Protein AF-A0ABF7PWD7-F1 (afdb_monomer_lite)

Secondary structure (DSSP, 8-state):
-HHHHHHHHHHHHHHHHHHHHHHHHTTS--EETTEEHHHIIIIIIHHHHHHHHHHHHHHHHT--

Organism: Borrelia turicatae (strain 91E135) (NCBI:txid314724)

Sequence (64 aa):
MINKVFFASIIYLFLFIWWLLSAYLSYFPIDVFNIPLWFFLSCILFPIFSLLLVCFFVIFFKND

InterPro domains:
  IPR010398 Protein of unknown function DUF997 [PF06196] (6-61)

Structure (mmCIF, N/CA/C/O backbone):
data_AF-A0ABF7PWD7-F1
#
_entry.id   AF-A0ABF7PWD7-F1
#
loop_
_atom_site.group_PDB
_atom_site.id
_atom_site.type_symbol
_atom_site.label_atom_id
_atom_site.label_alt_id
_atom_site.label_comp_id
_atom_site.label_asym_id
_atom_site.label_entity_id
_atom_site.label_seq_id
_atom_site.pdbx_PDB_ins_code
_atom_site.Cartn_x
_atom_site.Cartn_y
_atom_site.Cartn_z
_atom_site.occupancy
_atom_site.B_iso_or_equiv
_atom_site.auth_seq_id
_atom_site.auth_comp_id
_atom_site.auth_asym_id
_atom_site.auth_atom_id
_atom_site.pdbx_PDB_model_num
ATOM 1 N N . MET A 1 1 ? -19.016 4.144 18.904 1.00 59.59 1 MET A N 1
ATOM 2 C CA . MET A 1 1 ? -19.246 4.000 17.442 1.00 59.59 1 MET A CA 1
ATOM 3 C C . MET A 1 1 ? -18.549 5.086 16.628 1.00 59.59 1 MET A C 1
ATOM 5 O O . MET A 1 1 ? -17.906 4.735 15.6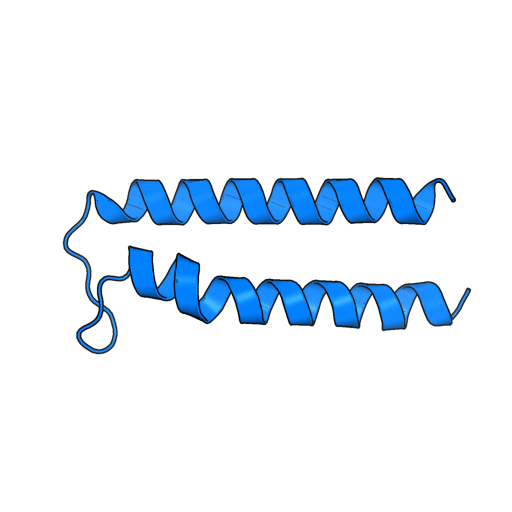49 1.00 59.59 1 MET A O 1
ATOM 9 N N . ILE A 1 2 ? -18.605 6.358 17.043 1.00 62.84 2 ILE A N 1
ATOM 10 C CA . ILE A 1 2 ? -17.974 7.493 16.337 1.00 62.84 2 ILE A CA 1
ATOM 11 C C . ILE A 1 2 ? -16.480 7.270 16.037 1.00 62.84 2 ILE A C 1
ATOM 13 O O . ILE A 1 2 ? -16.081 7.414 14.887 1.00 62.84 2 ILE A O 1
ATOM 17 N N . ASN A 1 3 ? -15.679 6.802 17.004 1.00 73.94 3 ASN A N 1
ATOM 18 C CA . ASN A 1 3 ? -14.241 6.575 16.777 1.00 73.94 3 ASN A CA 1
ATOM 19 C C . ASN A 1 3 ? -13.954 5.494 15.717 1.00 73.94 3 ASN A C 1
ATOM 21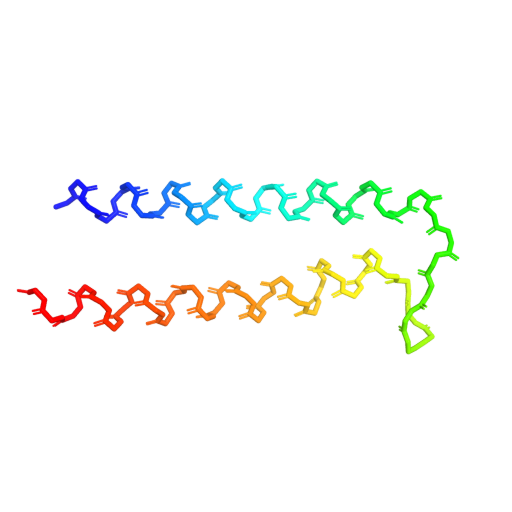 O O . ASN A 1 3 ? -12.988 5.610 14.969 1.00 73.94 3 ASN A O 1
ATOM 25 N N . LYS A 1 4 ? -14.819 4.474 15.602 1.00 75.62 4 LYS A N 1
ATOM 26 C CA . LYS A 1 4 ? -14.677 3.401 14.602 1.00 75.62 4 LYS A CA 1
ATOM 27 C C . LYS A 1 4 ? -14.970 3.914 13.190 1.00 75.62 4 LYS A C 1
ATOM 29 O O . LYS A 1 4 ? -14.235 3.599 12.263 1.00 75.62 4 LYS A O 1
ATOM 34 N N . VAL A 1 5 ? -16.020 4.727 13.041 1.00 81.19 5 VAL A N 1
ATOM 35 C CA . VAL A 1 5 ? -16.397 5.340 11.755 1.00 81.19 5 VAL A CA 1
ATOM 36 C C . VAL A 1 5 ? -15.350 6.362 11.318 1.00 81.19 5 VAL A C 1
ATOM 38 O O . VAL A 1 5 ? -14.923 6.340 10.171 1.00 81.19 5 VAL A O 1
ATOM 41 N N . PHE A 1 6 ? -14.880 7.210 12.237 1.00 82.31 6 PHE A N 1
ATOM 42 C CA . PHE A 1 6 ? -13.831 8.189 11.957 1.00 82.31 6 PHE A CA 1
ATOM 43 C C . PHE A 1 6 ? -12.534 7.519 11.486 1.00 82.31 6 PHE A C 1
ATOM 45 O O . PHE A 1 6 ? -11.955 7.923 10.480 1.00 82.31 6 PHE A O 1
ATOM 52 N N . PHE A 1 7 ? -12.115 6.446 12.160 1.00 80.62 7 PHE A N 1
ATOM 53 C CA . PHE A 1 7 ? -10.918 5.710 11.769 1.00 80.62 7 PHE A CA 1
ATOM 54 C C . PHE A 1 7 ? -11.080 4.999 10.420 1.00 80.62 7 PHE A C 1
ATOM 56 O O . PHE A 1 7 ? -10.180 5.059 9.586 1.00 80.62 7 PHE A O 1
ATOM 63 N N . ALA A 1 8 ? -12.238 4.379 10.168 1.00 83.00 8 ALA A N 1
ATOM 64 C CA . ALA A 1 8 ? -12.535 3.788 8.866 1.00 83.00 8 ALA A CA 1
ATOM 65 C C . ALA A 1 8 ? -12.448 4.837 7.747 1.00 83.00 8 ALA A C 1
ATOM 67 O O . ALA A 1 8 ? -11.796 4.592 6.734 1.00 83.00 8 ALA A O 1
ATOM 68 N N . SER A 1 9 ? -13.015 6.030 7.952 1.00 86.94 9 SER A N 1
ATOM 69 C CA . SER A 1 9 ? -12.907 7.139 6.998 1.00 86.94 9 SER A CA 1
ATOM 70 C C . SER A 1 9 ? -11.456 7.551 6.739 1.00 86.94 9 SER A C 1
ATOM 72 O O . SER A 1 9 ? -11.093 7.772 5.586 1.00 86.94 9 SER A O 1
ATOM 74 N N . ILE A 1 10 ? -10.607 7.606 7.773 1.00 85.94 10 ILE A N 1
ATOM 75 C CA . ILE A 1 10 ? -9.173 7.902 7.615 1.00 85.94 10 ILE A CA 1
ATOM 76 C C . ILE A 1 10 ? -8.474 6.821 6.786 1.00 85.94 10 ILE A C 1
ATOM 78 O O . ILE A 1 10 ? -7.718 7.161 5.876 1.00 85.94 10 ILE A O 1
ATOM 82 N N . ILE A 1 11 ? -8.740 5.537 7.059 1.00 86.06 11 ILE A N 1
ATOM 83 C CA . ILE A 1 11 ? -8.169 4.436 6.271 1.00 86.06 11 ILE A CA 1
ATOM 84 C C . ILE A 1 11 ? -8.579 4.581 4.804 1.00 86.06 11 ILE A C 1
ATOM 86 O O . ILE A 1 11 ? -7.723 4.534 3.926 1.00 86.06 11 ILE A O 1
ATOM 90 N N . TYR A 1 12 ? -9.868 4.786 4.523 1.00 87.38 12 TYR A N 1
ATOM 91 C CA . TYR A 1 12 ? -10.351 4.927 3.149 1.00 87.38 12 TYR A CA 1
ATOM 92 C C . TYR A 1 12 ? -9.712 6.112 2.424 1.00 87.38 12 TYR A C 1
ATOM 94 O O . TYR A 1 12 ? -9.314 5.977 1.269 1.00 87.38 12 TYR A O 1
ATOM 102 N N . LEU A 1 13 ? -9.567 7.251 3.103 1.00 91.19 13 LEU A N 1
ATOM 103 C CA . LEU A 1 13 ? -8.931 8.441 2.543 1.00 91.19 13 LEU A CA 1
ATOM 104 C C . LEU A 1 13 ? -7.447 8.174 2.236 1.00 91.19 13 LEU A C 1
ATOM 106 O O . LEU A 1 13 ? -6.976 8.495 1.146 1.00 91.19 13 LEU A O 1
ATOM 110 N N . PHE A 1 14 ? -6.730 7.505 3.141 1.00 88.88 14 PHE A N 1
ATOM 111 C CA . PHE A 1 14 ? -5.346 7.089 2.912 1.00 88.88 14 PHE A CA 1
ATOM 112 C C . PHE A 1 14 ? -5.215 6.132 1.717 1.00 88.88 14 PHE A C 1
ATOM 114 O O . PHE A 1 14 ? -4.384 6.361 0.838 1.00 88.88 14 PHE A O 1
ATOM 121 N N . LEU A 1 15 ? -6.060 5.097 1.641 1.00 87.50 15 LEU A N 1
ATOM 122 C CA . LEU A 1 15 ? -6.063 4.138 0.529 1.00 87.50 15 LEU A CA 1
ATOM 123 C C . LEU A 1 15 ? -6.365 4.829 -0.808 1.00 87.50 15 LEU A C 1
ATOM 125 O O . LEU A 1 15 ? -5.759 4.496 -1.824 1.00 87.50 15 LEU A O 1
ATOM 129 N N . PHE A 1 16 ? -7.260 5.818 -0.804 1.00 90.19 16 PHE A N 1
ATOM 130 C CA . PHE A 1 16 ? -7.593 6.605 -1.987 1.00 90.19 16 PHE A CA 1
ATOM 131 C C . PHE A 1 16 ? -6.413 7.460 -2.473 1.00 90.19 16 PHE A C 1
ATOM 133 O O . PHE A 1 16 ? -6.092 7.445 -3.661 1.00 90.19 16 PHE A O 1
ATOM 140 N N . ILE A 1 17 ? -5.717 8.152 -1.562 1.00 91.88 17 ILE A N 1
ATOM 141 C CA . ILE A 1 17 ? -4.499 8.913 -1.894 1.00 91.88 17 ILE A CA 1
ATOM 142 C C . ILE A 1 17 ? -3.408 7.980 -2.429 1.00 91.88 17 ILE A C 1
ATOM 144 O O . ILE A 1 17 ? -2.750 8.298 -3.419 1.00 91.88 17 ILE A O 1
ATOM 148 N N . TRP A 1 18 ? -3.228 6.815 -1.803 1.00 91.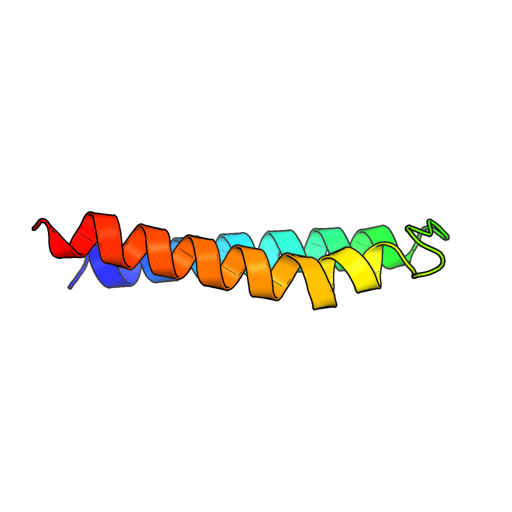06 18 TRP A N 1
ATOM 149 C CA . TRP A 1 18 ? -2.242 5.825 -2.233 1.00 91.06 18 TRP A CA 1
ATOM 150 C C . TRP A 1 18 ? -2.511 5.328 -3.654 1.00 91.06 18 TRP A C 1
ATOM 152 O O . TRP A 1 18 ? -1.598 5.222 -4.475 1.00 91.06 18 TRP A O 1
ATOM 162 N N . TRP A 1 19 ? -3.779 5.057 -3.963 1.00 89.56 19 TRP A N 1
ATOM 163 C CA . TRP A 1 19 ? -4.194 4.648 -5.297 1.00 89.56 19 TRP A CA 1
ATOM 164 C C . TRP A 1 19 ? -3.948 5.747 -6.339 1.00 89.56 19 TRP A C 1
ATOM 166 O O . TRP A 1 19 ? -3.381 5.461 -7.392 1.00 89.56 19 TRP A O 1
ATOM 176 N N . LEU A 1 20 ? -4.273 7.008 -6.026 1.00 91.25 20 LEU A N 1
ATOM 177 C CA . LEU A 1 20 ? -3.974 8.152 -6.900 1.00 91.25 20 LEU A CA 1
ATOM 178 C C . LEU A 1 20 ? -2.475 8.292 -7.185 1.00 91.25 20 LEU A C 1
ATOM 180 O O . LEU A 1 20 ? -2.087 8.538 -8.326 1.00 91.25 20 LEU A O 1
ATOM 184 N N . LEU A 1 21 ? -1.627 8.106 -6.171 1.00 90.62 21 LEU A N 1
ATOM 185 C CA . LEU A 1 21 ? -0.175 8.161 -6.334 1.00 90.62 21 LEU A CA 1
ATOM 186 C C . LEU A 1 21 ? 0.332 7.043 -7.255 1.00 90.62 21 LEU A C 1
ATOM 188 O O . LEU A 1 21 ? 1.146 7.292 -8.142 1.00 90.62 21 LEU A O 1
ATOM 192 N N . SER A 1 22 ? -0.172 5.821 -7.074 1.00 89.00 22 SER A N 1
ATOM 193 C CA . SER A 1 22 ? 0.150 4.687 -7.945 1.00 89.00 22 SER A CA 1
ATOM 194 C C . SER A 1 22 ? -0.294 4.940 -9.392 1.00 89.00 22 SER A C 1
ATOM 196 O O . SER A 1 22 ? 0.493 4.725 -10.311 1.00 89.00 22 SER A O 1
ATOM 198 N N . ALA A 1 23 ? -1.501 5.475 -9.597 1.00 89.25 23 ALA A N 1
ATOM 199 C CA . ALA A 1 23 ? -2.009 5.831 -10.921 1.00 89.25 23 ALA A CA 1
ATOM 200 C C . ALA A 1 23 ? -1.187 6.948 -11.585 1.00 89.25 23 ALA A C 1
ATOM 202 O O . ALA A 1 23 ? -0.905 6.885 -12.775 1.00 89.25 23 ALA A O 1
ATOM 203 N N . TYR A 1 24 ? -0.737 7.952 -10.830 1.00 90.25 24 TYR A N 1
ATOM 204 C CA . TYR A 1 24 ? 0.167 8.974 -11.361 1.00 90.25 24 TYR A CA 1
ATOM 205 C C . TYR A 1 24 ? 1.510 8.371 -11.798 1.00 90.25 24 TYR A C 1
ATOM 207 O O . TYR A 1 24 ? 2.036 8.694 -12.863 1.00 90.25 24 TYR A O 1
ATOM 215 N N . LEU A 1 25 ? 2.047 7.444 -11.004 1.00 89.69 25 LEU A N 1
ATOM 216 C CA . LEU A 1 25 ? 3.304 6.766 -11.308 1.00 89.69 25 LEU A CA 1
ATOM 217 C C . LEU A 1 25 ? 3.207 5.813 -12.503 1.00 89.69 25 LEU A C 1
ATOM 219 O O . LEU A 1 25 ? 4.242 5.503 -13.082 1.00 89.69 25 LEU A O 1
ATOM 223 N N . SER A 1 26 ? 2.008 5.397 -12.931 1.00 88.88 26 SER A N 1
ATOM 224 C CA . SER A 1 26 ? 1.858 4.565 -14.133 1.00 88.88 26 SER A CA 1
ATOM 225 C C . SER A 1 26 ? 2.194 5.308 -15.425 1.00 88.88 26 SER A C 1
ATOM 227 O O . SER A 1 26 ? 2.423 4.673 -16.449 1.00 88.88 26 SER A O 1
ATOM 229 N N . TYR A 1 27 ? 2.216 6.644 -15.393 1.00 91.00 27 TYR A N 1
ATOM 230 C CA . TYR A 1 27 ? 2.662 7.460 -16.520 1.00 91.00 27 TYR A CA 1
ATOM 231 C C . TYR A 1 27 ? 4.180 7.369 -16.740 1.00 91.00 27 TYR A C 1
ATOM 233 O O . TYR A 1 27 ? 4.661 7.564 -17.856 1.00 91.00 27 TYR A O 1
ATOM 241 N N . PHE A 1 28 ? 4.946 7.065 -15.690 1.00 89.00 28 PHE A N 1
ATOM 242 C CA . PHE A 1 28 ? 6.399 6.983 -15.764 1.00 89.00 28 PHE A CA 1
ATOM 243 C C . PHE A 1 28 ? 6.841 5.522 -15.945 1.00 89.00 28 PHE A C 1
ATOM 245 O O . PHE A 1 28 ? 6.383 4.651 -15.204 1.00 89.00 28 PHE A O 1
ATOM 252 N N . PRO A 1 29 ? 7.764 5.230 -16.879 1.00 86.12 29 PRO A N 1
ATOM 253 C CA . PRO A 1 29 ? 8.302 3.886 -17.081 1.00 86.12 29 PRO A CA 1
ATOM 254 C C . PRO A 1 29 ? 9.378 3.582 -16.027 1.00 86.12 29 PRO A C 1
ATOM 256 O O . PRO A 1 29 ? 10.563 3.479 -16.334 1.00 86.12 29 PRO A O 1
ATOM 259 N N . ILE A 1 30 ? 8.973 3.537 -14.758 1.00 90.38 30 ILE A N 1
ATOM 260 C CA . ILE A 1 30 ? 9.849 3.217 -13.629 1.00 90.38 30 ILE A CA 1
ATOM 261 C C . ILE A 1 30 ? 9.546 1.789 -13.198 1.00 90.38 30 ILE A C 1
ATOM 263 O O . ILE A 1 30 ? 8.405 1.480 -12.852 1.00 90.38 30 ILE A O 1
ATOM 267 N N . ASP A 1 31 ? 10.579 0.954 -13.154 1.00 90.00 31 ASP A N 1
ATOM 268 C CA . ASP A 1 31 ? 10.483 -0.441 -12.735 1.00 90.00 31 ASP A CA 1
ATOM 269 C C . ASP A 1 31 ? 11.249 -0.677 -11.429 1.00 90.00 31 ASP A C 1
ATOM 271 O O . ASP A 1 31 ? 12.307 -0.095 -11.180 1.00 90.00 31 ASP A O 1
ATOM 275 N N . VAL A 1 32 ? 10.722 -1.566 -10.590 1.00 88.56 32 VAL A N 1
ATOM 276 C CA . VAL A 1 32 ? 11.353 -2.047 -9.356 1.00 88.56 32 VAL A CA 1
ATOM 277 C C . VAL A 1 32 ? 11.262 -3.569 -9.349 1.00 88.56 32 VAL A C 1
ATOM 279 O O . VAL A 1 32 ? 10.184 -4.126 -9.528 1.00 88.56 32 VAL A O 1
ATOM 282 N N . PHE A 1 33 ? 12.397 -4.255 -9.179 1.00 87.62 33 PHE A N 1
ATOM 283 C CA . PHE A 1 33 ? 12.489 -5.721 -9.301 1.00 87.62 33 PHE A CA 1
ATOM 284 C C . PHE A 1 33 ? 11.919 -6.273 -10.628 1.00 87.62 33 PHE A C 1
ATOM 286 O O . PHE A 1 33 ? 11.271 -7.315 -10.632 1.00 87.62 33 PHE A O 1
ATOM 293 N N . ASN A 1 34 ? 12.156 -5.582 -11.753 1.00 88.88 34 ASN A N 1
ATOM 294 C CA . ASN A 1 34 ? 11.593 -5.901 -13.080 1.00 88.88 34 ASN A CA 1
ATOM 295 C C . ASN A 1 34 ? 10.054 -5.874 -13.155 1.00 88.88 34 ASN A C 1
ATOM 297 O O . ASN A 1 34 ? 9.463 -6.503 -14.031 1.00 88.88 34 ASN A O 1
ATOM 301 N N . ILE A 1 35 ? 9.394 -5.164 -12.241 1.00 89.94 35 ILE A N 1
ATOM 302 C CA . ILE A 1 35 ? 7.941 -4.994 -12.220 1.00 89.94 35 ILE A CA 1
ATOM 303 C C . ILE A 1 35 ? 7.641 -3.491 -12.265 1.00 89.94 35 ILE A C 1
ATOM 305 O O . ILE A 1 35 ? 8.318 -2.733 -11.563 1.00 89.94 35 ILE A O 1
ATOM 309 N N . PRO A 1 36 ? 6.617 -3.041 -13.014 1.00 91.25 36 PRO A N 1
ATOM 310 C CA . PRO A 1 36 ? 6.237 -1.635 -13.031 1.00 91.25 36 PRO A CA 1
ATOM 311 C C . PRO A 1 36 ? 5.966 -1.110 -11.621 1.00 91.25 36 PRO A C 1
ATOM 313 O O . PRO A 1 36 ? 5.211 -1.713 -10.852 1.00 91.25 36 PRO A O 1
ATOM 316 N N . LEU A 1 37 ? 6.550 0.036 -11.276 1.00 90.31 37 LEU A N 1
ATOM 317 C CA . LEU A 1 37 ? 6.458 0.623 -9.938 1.00 90.31 37 LEU A CA 1
ATOM 318 C C . LEU A 1 37 ? 5.000 0.851 -9.518 1.00 90.31 37 LEU A C 1
ATOM 320 O O . LEU A 1 37 ? 4.635 0.595 -8.369 1.00 90.31 37 LEU A O 1
ATOM 324 N N . TRP A 1 38 ? 4.153 1.295 -10.451 1.00 89.69 38 TRP A N 1
ATOM 325 C CA . TRP A 1 38 ? 2.727 1.489 -10.195 1.00 89.69 38 TRP A CA 1
ATOM 326 C C . TRP A 1 38 ? 2.051 0.182 -9.764 1.00 89.69 38 TRP A C 1
ATOM 328 O O . TRP A 1 38 ? 1.286 0.183 -8.797 1.00 89.69 38 TRP A O 1
ATOM 338 N N . PHE A 1 39 ? 2.387 -0.938 -10.411 1.00 89.38 39 PHE A N 1
ATOM 339 C CA . PHE A 1 39 ? 1.879 -2.266 -10.073 1.00 89.38 39 PHE A CA 1
ATOM 340 C C . PHE A 1 39 ? 2.413 -2.721 -8.712 1.00 89.38 39 PHE A C 1
ATOM 342 O O . PHE A 1 39 ? 1.655 -3.187 -7.868 1.00 89.38 39 PHE A O 1
ATOM 349 N N . PHE A 1 40 ? 3.704 -2.518 -8.443 1.00 90.75 40 PHE A N 1
ATOM 350 C CA . PHE A 1 40 ? 4.295 -2.845 -7.145 1.00 90.75 40 PHE A CA 1
ATOM 351 C C . PHE A 1 40 ? 3.613 -2.086 -5.989 1.00 90.75 40 PHE A C 1
ATOM 353 O O . PHE A 1 40 ? 3.244 -2.673 -4.968 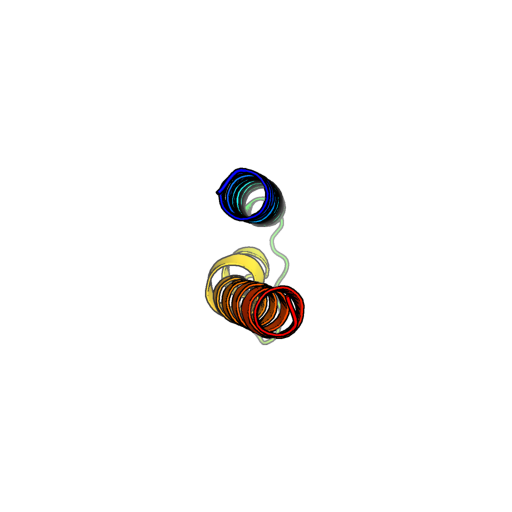1.00 90.75 40 PHE A O 1
ATOM 360 N N . LEU A 1 41 ? 3.368 -0.785 -6.165 1.00 89.44 41 LEU A N 1
ATOM 361 C CA . LEU A 1 41 ? 2.706 0.060 -5.168 1.00 89.44 41 LEU A CA 1
ATOM 362 C C . LEU A 1 41 ? 1.240 -0.322 -4.929 1.00 89.44 41 LEU A C 1
ATOM 364 O O . LEU A 1 41 ? 0.787 -0.296 -3.783 1.00 89.44 41 LEU A O 1
ATOM 368 N N . SER A 1 42 ? 0.502 -0.664 -5.987 1.00 88.94 42 SER A N 1
ATOM 369 C CA . SER A 1 42 ? -0.941 -0.944 -5.922 1.00 88.94 42 SER A CA 1
ATOM 370 C C . SER A 1 42 ? -1.284 -2.393 -5.593 1.00 88.94 42 SER A C 1
ATOM 372 O O . SER A 1 42 ? -2.286 -2.635 -4.932 1.00 88.94 42 SER A O 1
ATOM 374 N N . CYS A 1 43 ? -0.486 -3.362 -6.035 1.00 88.69 43 CYS A N 1
ATOM 375 C CA . CYS A 1 43 ? -0.809 -4.780 -5.884 1.00 88.69 43 CYS A CA 1
ATOM 376 C C . CYS A 1 43 ? -0.046 -5.452 -4.742 1.00 88.69 43 CYS A C 1
ATOM 378 O O . CYS A 1 43 ? -0.550 -6.418 -4.178 1.00 88.69 43 CYS A O 1
ATOM 380 N N . ILE A 1 44 ? 1.147 -4.961 -4.387 1.00 89.81 44 ILE A N 1
ATOM 381 C CA . ILE A 1 44 ? 1.988 -5.585 -3.353 1.00 89.81 44 ILE A CA 1
ATOM 382 C C . ILE A 1 44 ? 1.976 -4.746 -2.079 1.00 89.81 44 ILE A C 1
ATOM 384 O O . ILE A 1 44 ? 1.576 -5.232 -1.023 1.00 89.81 44 ILE A O 1
ATOM 388 N N . LEU A 1 45 ? 2.370 -3.474 -2.161 1.00 89.62 45 LEU A N 1
ATOM 389 C CA . LEU A 1 45 ? 2.443 -2.626 -0.969 1.00 89.62 45 LEU A CA 1
ATOM 390 C C . LEU A 1 45 ? 1.060 -2.291 -0.404 1.00 89.62 45 LEU A C 1
ATOM 392 O O . LEU A 1 45 ? 0.885 -2.304 0.811 1.00 89.62 45 LEU A O 1
ATOM 396 N N . PHE A 1 46 ? 0.066 -2.052 -1.259 1.00 89.19 46 PHE A N 1
ATOM 397 C CA . PHE A 1 46 ? -1.297 -1.726 -0.832 1.00 89.19 46 PHE A CA 1
ATOM 398 C C . PHE A 1 46 ? -1.924 -2.758 0.129 1.00 89.19 46 PHE A C 1
ATOM 400 O O . PHE A 1 46 ? -2.327 -2.353 1.224 1.00 89.19 46 PHE A O 1
ATOM 407 N N . PRO A 1 47 ? -1.992 -4.073 -0.183 1.00 86.94 47 PRO A N 1
ATOM 408 C CA . PRO A 1 47 ? -2.554 -5.046 0.752 1.00 86.94 47 PRO A CA 1
ATOM 409 C C . PRO A 1 47 ? -1.751 -5.130 2.056 1.00 86.94 47 PRO A C 1
ATOM 411 O O . PRO A 1 47 ? -2.355 -5.206 3.126 1.00 86.94 47 PRO A O 1
ATOM 414 N N . ILE A 1 48 ? -0.418 -5.027 2.000 1.00 90.50 48 ILE A N 1
ATOM 415 C CA . ILE A 1 48 ? 0.446 -5.043 3.192 1.00 90.50 48 ILE A CA 1
ATOM 416 C C . ILE A 1 48 ? 0.141 -3.847 4.104 1.00 90.50 48 ILE A C 1
ATOM 418 O O . ILE A 1 48 ? -0.084 -4.026 5.302 1.00 90.50 48 ILE A O 1
ATOM 422 N N . PHE A 1 49 ? 0.080 -2.635 3.546 1.00 88.44 49 PHE A N 1
ATOM 423 C CA . PHE A 1 49 ? -0.270 -1.431 4.301 1.00 88.44 49 PHE A CA 1
ATOM 424 C C . PHE A 1 49 ? -1.689 -1.501 4.862 1.00 88.44 49 PHE A C 1
ATOM 426 O O . PHE A 1 49 ? -1.902 -1.120 6.013 1.00 88.44 49 PHE A O 1
ATOM 433 N N . SER A 1 50 ? -2.647 -2.026 4.092 1.00 87.00 50 SER A N 1
ATOM 434 C CA . SER A 1 50 ? -4.027 -2.185 4.557 1.00 87.00 50 SER A CA 1
ATOM 435 C C . SER A 1 50 ? -4.114 -3.118 5.773 1.00 87.00 50 SER A C 1
ATOM 437 O O . SER A 1 50 ? -4.759 -2.777 6.763 1.00 87.00 50 SER A O 1
ATOM 439 N N . LEU A 1 51 ? -3.387 -4.242 5.752 1.00 89.25 51 LEU A N 1
ATOM 440 C CA . LEU A 1 51 ? -3.316 -5.181 6.870 1.00 89.25 51 LEU A CA 1
ATOM 441 C C . LEU A 1 51 ? -2.644 -4.555 8.091 1.00 89.25 51 LEU A C 1
ATOM 443 O O . LEU A 1 51 ? -3.168 -4.675 9.195 1.00 89.25 51 LEU A O 1
ATOM 447 N N . LEU A 1 52 ? -1.526 -3.848 7.908 1.00 88.69 52 LEU A N 1
ATOM 448 C CA . LEU A 1 52 ? -0.842 -3.148 9.000 1.00 88.69 52 LEU A CA 1
ATOM 449 C C . LEU A 1 52 ? -1.743 -2.104 9.668 1.00 88.69 52 LEU A C 1
ATOM 451 O O . LEU A 1 52 ? -1.802 -2.053 10.895 1.00 88.69 52 LEU A O 1
ATOM 455 N N . LEU A 1 53 ? -2.478 -1.314 8.881 1.00 85.06 53 LEU A N 1
ATOM 456 C CA . LEU A 1 53 ? -3.430 -0.320 9.385 1.00 85.06 53 LEU A CA 1
ATOM 457 C C . LEU A 1 53 ? -4.573 -0.960 10.177 1.00 85.06 53 LEU A C 1
ATOM 459 O O . LEU A 1 53 ? -4.929 -0.466 11.248 1.00 85.06 53 LEU A O 1
ATOM 463 N N . VAL A 1 54 ? -5.125 -2.073 9.688 1.00 85.19 54 VAL A N 1
ATOM 464 C CA . VAL A 1 54 ? -6.171 -2.819 10.404 1.00 85.19 54 VAL A CA 1
ATOM 465 C C . VAL A 1 54 ? -5.620 -3.439 11.690 1.00 85.19 54 VAL A C 1
ATOM 467 O O . VAL A 1 54 ? -6.264 -3.343 12.732 1.00 85.19 54 VAL A O 1
ATOM 470 N N . CYS A 1 55 ? -4.421 -4.022 11.669 1.00 86.44 55 CYS A N 1
ATOM 471 C CA . CYS A 1 55 ? -3.776 -4.548 12.874 1.00 86.44 55 CYS A CA 1
ATOM 472 C C . CYS A 1 55 ? -3.531 -3.444 13.907 1.00 86.44 55 CYS A C 1
ATOM 474 O O . CYS A 1 55 ? -3.854 -3.621 15.080 1.00 86.44 55 CYS A O 1
ATOM 476 N N . PHE A 1 56 ? -3.015 -2.291 13.476 1.00 84.88 56 PHE A N 1
ATOM 477 C CA . PHE A 1 56 ? -2.806 -1.130 14.337 1.00 84.88 56 PHE A CA 1
ATOM 478 C C . PHE A 1 56 ? -4.119 -0.656 14.967 1.00 84.88 56 PHE A C 1
ATOM 480 O O . PHE A 1 56 ? -4.179 -0.445 16.176 1.00 84.88 56 PHE A O 1
ATOM 487 N N . PHE A 1 57 ? -5.187 -0.568 14.169 1.00 81.25 57 PHE A N 1
ATOM 488 C CA . PHE A 1 57 ? -6.528 -0.248 14.653 1.00 81.25 57 PHE A CA 1
ATOM 489 C C . PHE A 1 57 ? -6.992 -1.221 15.734 1.00 81.25 57 PHE A C 1
ATOM 491 O O . PHE A 1 57 ? -7.420 -0.793 16.802 1.00 81.25 57 PHE A O 1
ATOM 498 N N . VAL A 1 58 ? -6.890 -2.527 15.475 1.00 83.06 58 VAL A N 1
ATOM 499 C CA . VAL A 1 58 ? -7.304 -3.551 16.437 1.00 83.06 58 VAL A CA 1
ATOM 500 C C . VAL A 1 58 ? -6.496 -3.435 17.726 1.00 83.06 58 VAL A C 1
ATOM 502 O O . VAL A 1 58 ? -7.087 -3.513 18.792 1.00 83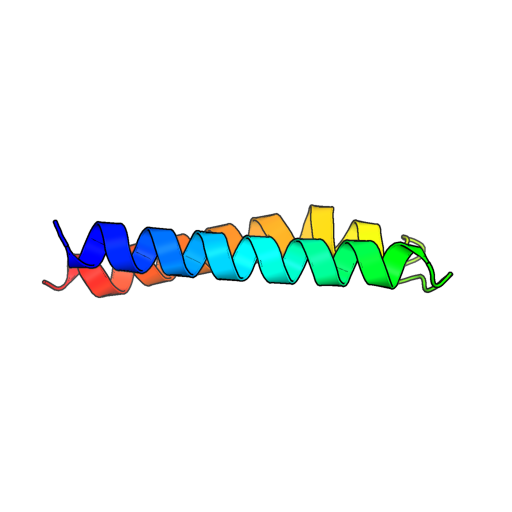.06 58 VAL A O 1
ATOM 505 N N . ILE A 1 59 ? -5.182 -3.215 17.660 1.00 84.12 59 ILE A N 1
ATOM 506 C CA . ILE A 1 59 ? -4.339 -3.084 18.858 1.00 84.12 59 ILE A CA 1
ATOM 507 C C . ILE A 1 59 ? -4.719 -1.842 19.674 1.00 84.12 59 ILE A C 1
ATOM 509 O O . ILE A 1 59 ? -4.884 -1.946 20.886 1.00 84.12 59 ILE A O 1
ATOM 513 N N . PHE A 1 60 ? -4.893 -0.686 19.027 1.00 73.81 60 PHE A N 1
ATOM 514 C CA . PHE A 1 60 ? -5.222 0.560 19.724 1.00 73.81 60 PHE A CA 1
ATOM 515 C C . PHE A 1 60 ? -6.631 0.553 20.322 1.00 73.81 60 PHE A C 1
ATOM 517 O O . PHE A 1 60 ? -6.805 0.969 21.460 1.00 73.81 60 PHE A O 1
ATOM 524 N N . PHE A 1 61 ? -7.626 0.045 19.593 1.00 71.06 61 PHE A N 1
ATOM 525 C CA . PHE A 1 61 ? -9.022 0.043 20.046 1.00 71.06 61 PHE A CA 1
ATOM 526 C C . PHE A 1 61 ? -9.413 -1.160 20.903 1.00 71.06 61 PHE A C 1
ATOM 528 O O . PHE A 1 61 ? -10.512 -1.172 21.446 1.00 71.06 61 PHE A O 1
ATOM 535 N N . LYS A 1 62 ? -8.571 -2.193 21.002 1.00 61.69 62 LYS A N 1
ATOM 536 C CA . LYS A 1 62 ? -8.808 -3.331 21.905 1.00 61.69 62 LYS A CA 1
ATOM 537 C C . LYS A 1 62 ? -8.438 -3.023 23.359 1.00 61.69 62 LYS A C 1
ATOM 539 O O . LYS A 1 62 ? -8.819 -3.789 24.237 1.00 61.69 62 LYS A O 1
ATOM 544 N N . ASN A 1 63 ? -7.703 -1.937 23.595 1.00 56.31 63 ASN A N 1
ATOM 545 C CA . ASN A 1 63 ? -7.301 -1.494 24.930 1.00 56.31 63 ASN A CA 1
ATOM 546 C C . ASN A 1 63 ? -8.237 -0.431 25.545 1.00 56.31 63 ASN A C 1
ATOM 548 O O . ASN A 1 63 ? -7.982 -0.024 26.676 1.00 56.31 63 ASN A O 1
ATOM 552 N N . ASP A 1 64 ? -9.289 -0.016 24.827 1.00 52.28 64 ASP A N 1
ATOM 553 C CA . ASP A 1 64 ? -10.447 0.727 25.362 1.00 52.28 64 ASP A CA 1
ATOM 554 C C . ASP A 1 64 ? -11.578 -0.251 25.730 1.00 52.28 64 ASP A C 1
ATOM 556 O O . ASP A 1 64 ? -12.236 -0.040 26.774 1.00 52.28 64 ASP A O 1
#

pLDDT: mean 84.83, std 8.87, range [52.28, 91.88]

Foldseek 3Di:
DVVVVVLVVVLVVVLVVQLVVLVVQVVPQDDDPNHRPSCCSNPPVSV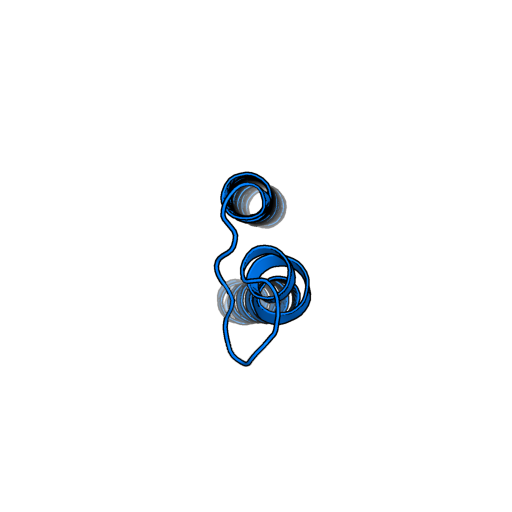VVSVVSVVVVCVVVVVD

Radius of gyration: 14.63 Å; chains: 1; bounding box: 32×15×42 Å